Protein AF-U9UQT6-F1 (afdb_monomer_lite)

Secondary structure (DSSP, 8-state):
---PPPTHHHHS-GGG--HHHHHHHHHTSTT--S-HHHHHHHHHHHHHHHHHHS-HHHHHHHHHHHHHHHHHHHHHHHHHHTT--

pLDDT: mean 84.85, std 16.21, range [38.47, 96.94]

Radius of gyration: 13.82 Å; chains: 1; bounding box: 36×41×26 Å

Structure (mmCIF, N/CA/C/O backbone):
data_AF-U9UQT6-F1
#
_entry.id   AF-U9UQT6-F1
#
loop_
_atom_site.group_PDB
_atom_site.id
_atom_site.type_symbol
_atom_site.label_atom_id
_atom_site.label_alt_id
_atom_site.label_comp_id
_atom_site.label_asym_id
_atom_site.label_entity_id
_atom_site.label_seq_id
_atom_site.pdbx_PDB_ins_code
_atom_site.Cartn_x
_atom_site.Cartn_y
_atom_site.Cartn_z
_atom_site.occupancy
_atom_site.B_iso_or_equiv
_atom_site.auth_seq_id
_atom_site.auth_comp_id
_atom_site.auth_asym_id
_atom_site.auth_atom_id
_atom_site.pdbx_PDB_model_num
ATOM 1 N N . MET A 1 1 ? 4.105 20.681 1.978 1.00 39.19 1 MET A N 1
ATOM 2 C CA . MET A 1 1 ? 4.638 19.356 1.604 1.00 39.19 1 MET A CA 1
ATOM 3 C C . MET A 1 1 ? 3.434 18.484 1.341 1.00 39.19 1 MET A C 1
ATOM 5 O O . MET A 1 1 ? 2.699 18.232 2.286 1.00 39.19 1 MET A O 1
ATOM 9 N N . GLU A 1 2 ? 3.164 18.125 0.091 1.00 45.56 2 GLU A N 1
ATOM 10 C CA . GLU A 1 2 ? 2.036 17.242 -0.209 1.00 45.56 2 GLU A CA 1
ATOM 11 C C . GLU A 1 2 ? 2.313 15.868 0.390 1.00 45.56 2 GLU A C 1
ATOM 13 O O . GLU A 1 2 ? 3.198 15.127 -0.035 1.00 45.56 2 GLU A O 1
ATOM 18 N N . SER A 1 3 ? 1.579 15.567 1.455 1.00 57.00 3 SER A N 1
ATOM 19 C CA . SER A 1 3 ? 1.576 14.286 2.136 1.00 57.00 3 SER A CA 1
ATOM 20 C C . SER A 1 3 ? 0.758 13.281 1.329 1.00 57.00 3 SER A C 1
ATOM 22 O O . SER A 1 3 ? -0.177 12.687 1.863 1.00 57.00 3 SER A O 1
ATOM 24 N N . HIS A 1 4 ? 1.072 13.093 0.050 1.00 79.00 4 HIS A N 1
ATOM 25 C CA . HIS A 1 4 ? 0.357 12.126 -0.773 1.00 79.00 4 HIS A CA 1
ATOM 26 C C . HIS A 1 4 ? 0.965 10.732 -0.611 1.00 79.00 4 HIS A C 1
ATOM 28 O O . HIS A 1 4 ? 2.172 10.517 -0.748 1.00 79.00 4 HIS A O 1
ATOM 34 N N . TRP A 1 5 ? 0.120 9.773 -0.240 1.00 91.81 5 TRP A N 1
ATOM 35 C CA . TRP A 1 5 ? 0.380 8.356 -0.471 1.00 91.81 5 TRP A CA 1
ATOM 36 C C . TRP A 1 5 ? 0.040 8.004 -1.930 1.00 91.81 5 TRP A C 1
ATOM 38 O O . TRP A 1 5 ? -0.520 8.808 -2.666 1.00 91.81 5 TRP A O 1
ATOM 48 N N . ASN A 1 6 ? 0.418 6.805 -2.365 1.00 93.38 6 ASN A N 1
ATOM 49 C CA . ASN A 1 6 ? 0.189 6.303 -3.717 1.00 93.38 6 ASN A CA 1
ATOM 50 C C . ASN A 1 6 ? -1.309 6.137 -3.995 1.00 93.38 6 ASN A C 1
ATOM 52 O O . ASN A 1 6 ? -2.049 5.717 -3.103 1.00 93.38 6 ASN A O 1
ATOM 56 N N . ASN A 1 7 ? -1.704 6.340 -5.256 1.00 94.19 7 ASN A N 1
ATOM 57 C CA . ASN A 1 7 ? -3.095 6.239 -5.720 1.00 94.19 7 ASN A CA 1
ATOM 58 C C . ASN A 1 7 ? -3.734 4.879 -5.436 1.00 94.19 7 ASN A C 1
ATOM 60 O O . ASN A 1 7 ? -4.940 4.813 -5.249 1.00 94.19 7 ASN A O 1
ATOM 64 N N . TYR A 1 8 ? -2.937 3.815 -5.279 1.00 96.00 8 TYR A N 1
ATOM 65 C CA . TYR A 1 8 ? -3.419 2.534 -4.756 1.00 96.00 8 TYR A CA 1
ATOM 66 C C . TYR A 1 8 ? -4.341 2.692 -3.533 1.00 96.00 8 TYR A C 1
ATOM 68 O O . TYR A 1 8 ? -5.357 2.011 -3.447 1.00 96.00 8 TYR A O 1
ATOM 76 N N . PHE A 1 9 ? -4.007 3.586 -2.597 1.00 95.50 9 PHE A N 1
ATOM 77 C CA . PHE A 1 9 ? -4.779 3.807 -1.370 1.00 95.50 9 PHE A CA 1
ATOM 78 C C . PHE A 1 9 ? -5.967 4.767 -1.543 1.00 95.50 9 PHE A C 1
ATOM 80 O O . PHE A 1 9 ? -6.767 4.895 -0.626 1.00 95.50 9 PHE A O 1
ATOM 87 N N . GLU A 1 10 ? -6.080 5.431 -2.691 1.00 93.50 10 GLU A N 1
ATOM 88 C CA . GLU A 1 10 ? -7.266 6.209 -3.079 1.00 93.50 10 GLU A CA 1
ATOM 89 C C . GLU A 1 10 ? -8.266 5.327 -3.840 1.00 93.50 10 GLU A C 1
ATOM 91 O O . GLU A 1 10 ? -9.477 5.432 -3.669 1.00 93.50 10 GLU A O 1
ATOM 96 N N . GLU A 1 11 ? -7.752 4.420 -4.672 1.00 94.19 11 GLU A N 1
ATOM 97 C CA . GLU A 1 11 ? -8.541 3.555 -5.554 1.00 94.19 11 GLU A CA 1
ATOM 98 C C . GLU A 1 11 ? -8.976 2.246 -4.876 1.00 94.19 11 GLU A C 1
ATOM 100 O O . GLU A 1 11 ? -9.920 1.589 -5.318 1.00 94.19 11 GLU A O 1
ATOM 105 N N . THR A 1 12 ? -8.306 1.856 -3.789 1.00 95.81 12 THR A N 1
ATOM 106 C CA . THR A 1 12 ? -8.629 0.652 -3.014 1.00 95.81 12 THR A CA 1
ATOM 107 C C . THR A 1 12 ? -9.384 1.035 -1.749 1.00 95.81 12 THR A C 1
ATOM 109 O O . THR A 1 12 ? -8.999 1.959 -1.038 1.00 95.81 12 THR A O 1
ATOM 112 N N . ARG A 1 13 ? -10.437 0.290 -1.404 1.00 96.19 13 ARG A N 1
ATOM 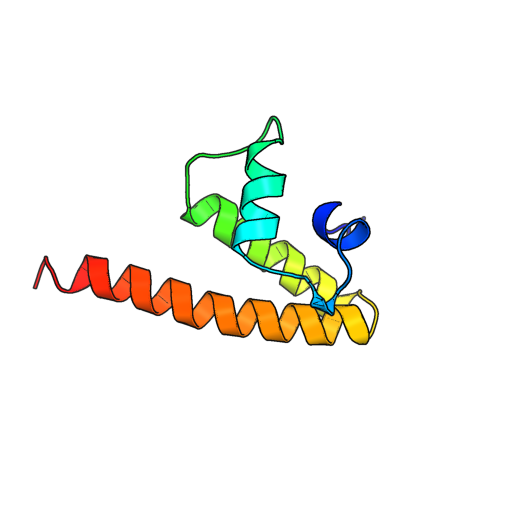113 C CA . ARG A 1 13 ? -11.124 0.487 -0.121 1.00 96.19 13 ARG A CA 1
ATOM 114 C C . ARG A 1 13 ? -10.192 0.114 1.040 1.00 96.19 13 ARG A C 1
ATOM 116 O O . ARG A 1 13 ? -9.496 -0.896 0.930 1.00 96.19 13 ARG A O 1
ATOM 123 N N . PRO A 1 14 ? -10.208 0.835 2.176 1.00 95.75 14 PRO A N 1
ATOM 124 C CA . PRO A 1 14 ? -9.310 0.561 3.299 1.00 95.75 14 PRO A CA 1
ATOM 125 C C . PRO A 1 14 ? -9.253 -0.908 3.743 1.00 95.75 14 PRO A C 1
ATOM 127 O O . PRO A 1 14 ? -8.165 -1.469 3.865 1.00 95.75 14 PRO A O 1
ATOM 130 N N . GLY A 1 15 ? -10.403 -1.573 3.894 1.00 94.69 15 GLY A N 1
ATOM 131 C CA . GLY A 1 15 ? -10.464 -2.992 4.280 1.00 94.69 15 GLY A CA 1
ATOM 132 C C . GLY A 1 15 ? -9.786 -3.967 3.298 1.00 94.69 15 GLY A C 1
ATOM 133 O O . GLY A 1 15 ? -9.389 -5.075 3.685 1.00 94.69 15 GLY A O 1
ATOM 134 N N . ASP A 1 16 ? -9.580 -3.536 2.054 1.00 96.00 16 ASP A N 1
ATOM 135 C CA . ASP A 1 16 ? -8.996 -4.317 0.962 1.00 96.00 16 ASP A CA 1
ATOM 136 C C . ASP A 1 16 ? -7.502 -4.031 0.754 1.00 96.00 16 ASP A C 1
ATOM 138 O O . ASP A 1 16 ? -6.874 -4.584 -0.153 1.00 96.00 16 ASP A O 1
ATOM 142 N N . TYR A 1 17 ? -6.881 -3.221 1.618 1.00 96.00 17 TYR A N 1
ATOM 143 C CA . TYR A 1 17 ? -5.436 -3.015 1.589 1.00 96.00 17 TYR A CA 1
ATOM 144 C C . TYR A 1 17 ? -4.700 -4.341 1.792 1.00 96.00 17 TYR A C 1
ATOM 146 O O . TYR A 1 17 ? -4.878 -5.049 2.792 1.00 96.00 17 TYR A O 1
ATOM 154 N N . ARG A 1 18 ? -3.841 -4.690 0.831 1.00 92.94 18 ARG A N 1
ATOM 155 C CA . ARG A 1 18 ? -3.046 -5.922 0.834 1.00 92.94 18 ARG A CA 1
ATOM 156 C C . ARG A 1 18 ? -1.667 -5.653 0.248 1.00 92.94 18 ARG A C 1
ATOM 158 O O . ARG A 1 18 ? -1.533 -4.932 -0.735 1.00 92.94 18 ARG A O 1
ATOM 165 N N . PHE A 1 19 ? -0.649 -6.314 0.802 1.00 90.75 19 PHE A N 1
ATOM 166 C CA . PHE A 1 19 ? 0.724 -6.222 0.296 1.00 90.75 19 PHE A CA 1
ATOM 167 C C . PHE A 1 19 ? 0.802 -6.582 -1.193 1.00 90.75 19 PHE A C 1
ATOM 169 O O . PHE A 1 19 ? 1.362 -5.828 -1.982 1.00 90.75 19 PHE A O 1
ATOM 176 N N . ILE A 1 20 ? 0.188 -7.706 -1.579 1.00 90.62 20 ILE A N 1
ATOM 177 C CA . ILE A 1 20 ? 0.192 -8.168 -2.971 1.00 90.62 20 ILE A CA 1
ATOM 178 C C . ILE A 1 20 ? -0.562 -7.209 -3.900 1.00 90.62 20 ILE A C 1
ATOM 180 O O . ILE A 1 20 ? -0.117 -6.979 -5.016 1.00 90.62 20 ILE A O 1
ATOM 184 N N . GLY A 1 21 ? -1.646 -6.587 -3.419 1.00 93.81 21 GLY A N 1
ATOM 185 C CA . GLY A 1 21 ? -2.393 -5.580 -4.175 1.00 93.81 21 GLY A CA 1
ATOM 186 C C . GLY A 1 21 ? -1.545 -4.342 -4.452 1.00 93.81 21 GLY A C 1
ATOM 187 O O . GLY A 1 21 ? -1.424 -3.925 -5.600 1.00 93.81 21 GLY A O 1
ATOM 188 N N . PHE A 1 22 ? -0.869 -3.823 -3.423 1.00 94.50 22 PHE A N 1
ATOM 189 C CA . PHE A 1 22 ? 0.075 -2.718 -3.586 1.00 94.50 22 PHE A CA 1
ATOM 190 C C . PHE A 1 22 ? 1.220 -3.081 -4.542 1.00 94.50 22 PHE A C 1
ATOM 192 O O . PHE A 1 22 ? 1.596 -2.275 -5.387 1.00 94.50 22 PHE A O 1
ATOM 199 N N . TYR A 1 23 ? 1.770 -4.294 -4.440 1.00 92.25 23 TYR A N 1
ATOM 200 C CA . TYR A 1 23 ? 2.858 -4.732 -5.314 1.00 92.25 23 TYR A CA 1
ATOM 201 C C . TYR A 1 23 ? 2.412 -4.867 -6.777 1.00 92.25 23 TYR A C 1
ATOM 203 O O . TYR A 1 23 ? 3.121 -4.412 -7.669 1.00 92.25 23 TYR A O 1
ATOM 211 N N . HIS A 1 24 ? 1.221 -5.415 -7.034 1.00 94.19 24 HIS A N 1
ATOM 212 C CA . HIS A 1 24 ? 0.633 -5.463 -8.376 1.00 94.19 24 HIS A CA 1
ATOM 213 C C . HIS A 1 24 ? 0.387 -4.068 -8.955 1.00 94.19 24 HIS A C 1
ATOM 215 O O . HIS A 1 24 ? 0.726 -3.832 -10.109 1.00 94.19 24 HIS A O 1
ATOM 221 N N . TYR A 1 25 ? -0.126 -3.131 -8.153 1.00 95.69 25 TYR A N 1
ATOM 222 C CA . TYR A 1 25 ? -0.235 -1.729 -8.562 1.00 95.69 25 TYR A CA 1
ATOM 223 C C . TYR A 1 25 ? 1.137 -1.150 -8.935 1.00 95.69 25 TYR A C 1
ATOM 225 O O . TYR A 1 25 ? 1.288 -0.503 -9.969 1.00 95.69 25 TYR A O 1
ATOM 233 N N . ARG A 1 26 ? 2.160 -1.410 -8.111 1.00 94.88 26 ARG A N 1
ATOM 234 C CA . ARG A 1 26 ? 3.526 -0.928 -8.336 1.00 94.88 26 ARG A CA 1
ATOM 235 C C . ARG A 1 26 ? 4.154 -1.507 -9.601 1.00 94.88 26 ARG A C 1
ATOM 237 O O . ARG A 1 26 ? 4.832 -0.752 -10.284 1.00 94.88 26 ARG A O 1
ATOM 244 N N . LEU A 1 27 ? 3.897 -2.773 -9.940 1.00 94.75 27 LEU A N 1
ATOM 245 C CA . LEU A 1 27 ? 4.387 -3.412 -11.174 1.00 94.75 27 LEU A CA 1
ATOM 246 C C . LEU A 1 27 ? 3.953 -2.683 -12.454 1.00 94.75 27 LEU A C 1
ATOM 248 O O . LEU A 1 27 ? 4.599 -2.840 -13.484 1.00 94.75 27 LEU A O 1
ATOM 252 N N . GLN A 1 28 ? 2.868 -1.910 -12.396 1.00 94.75 28 GLN A N 1
ATOM 253 C CA . GLN A 1 28 ? 2.326 -1.164 -13.532 1.00 94.75 28 GLN A CA 1
ATOM 254 C C . GLN A 1 28 ? 2.907 0.254 -13.662 1.00 94.75 28 GLN A C 1
ATOM 256 O O . GLN A 1 28 ? 2.559 0.959 -14.601 1.00 94.75 28 GLN A O 1
ATOM 261 N N . GLN A 1 29 ? 3.745 0.696 -12.719 1.00 94.19 29 GLN A N 1
ATOM 262 C CA . GLN A 1 29 ? 4.291 2.055 -12.694 1.00 94.19 29 GLN A CA 1
ATOM 263 C C . GLN A 1 29 ? 5.677 2.102 -13.346 1.00 94.19 29 GLN A C 1
ATOM 265 O O . GLN A 1 29 ? 6.506 1.225 -13.108 1.00 94.19 29 GLN A O 1
ATOM 270 N N . ASP A 1 30 ? 5.972 3.175 -14.080 1.00 93.25 30 ASP A N 1
ATOM 271 C CA . ASP A 1 30 ? 7.234 3.314 -14.828 1.00 93.25 30 ASP A CA 1
ATOM 272 C C . ASP A 1 30 ? 8.486 3.352 -13.933 1.00 93.25 30 ASP A C 1
ATOM 274 O O . ASP A 1 30 ? 9.574 2.957 -14.346 1.00 93.25 30 ASP A O 1
ATOM 278 N N . ASP A 1 31 ? 8.350 3.806 -12.682 1.00 93.00 31 ASP A N 1
ATOM 279 C CA . ASP A 1 31 ? 9.445 3.886 -11.707 1.00 93.00 31 ASP A CA 1
ATOM 280 C C . ASP A 1 31 ? 9.566 2.630 -10.821 1.00 93.00 31 ASP A C 1
ATOM 282 O O . ASP A 1 31 ? 10.182 2.663 -9.741 1.00 93.00 31 ASP A O 1
ATOM 286 N N . PHE A 1 32 ? 8.927 1.531 -11.231 1.00 92.62 32 PHE A N 1
ATOM 287 C CA . PHE A 1 32 ? 8.982 0.264 -10.522 1.00 92.62 32 PHE A CA 1
ATOM 288 C C . PHE A 1 32 ? 10.410 -0.263 -10.410 1.00 92.62 32 PHE A C 1
ATOM 290 O O . PHE A 1 32 ? 11.193 -0.244 -11.359 1.00 92.62 32 PHE A O 1
ATOM 297 N N . THR A 1 33 ? 10.749 -0.795 -9.235 1.00 89.94 33 THR A N 1
ATOM 298 C CA . THR A 1 33 ? 12.014 -1.494 -9.035 1.00 89.94 33 THR A CA 1
ATOM 299 C C . THR A 1 33 ? 11.767 -2.963 -8.716 1.00 89.94 33 THR A C 1
ATOM 301 O O . THR A 1 33 ? 11.024 -3.294 -7.797 1.00 89.94 33 THR A O 1
ATOM 304 N N . PHE A 1 34 ? 12.496 -3.866 -9.376 1.00 87.50 34 PHE A N 1
ATOM 305 C CA . PHE A 1 34 ? 12.501 -5.302 -9.046 1.00 87.50 34 PHE A CA 1
ATOM 306 C C . PHE A 1 34 ? 13.156 -5.618 -7.682 1.00 87.50 34 PHE A C 1
ATOM 308 O O . PHE A 1 34 ? 13.432 -6.769 -7.357 1.00 87.50 34 PHE A O 1
ATOM 315 N N . SER A 1 35 ? 13.412 -4.603 -6.852 1.00 88.12 35 SER A N 1
ATOM 316 C CA . SER A 1 35 ? 13.957 -4.760 -5.510 1.00 88.12 35 SER A CA 1
ATOM 317 C C . SER A 1 35 ? 12.828 -4.815 -4.491 1.00 88.12 35 SER A C 1
ATOM 319 O O . SER A 1 35 ? 12.229 -3.795 -4.141 1.00 88.12 35 SER A O 1
ATOM 321 N N . PHE A 1 36 ? 12.603 -6.007 -3.937 1.00 84.06 36 PHE A N 1
ATOM 322 C CA . PHE A 1 36 ? 11.634 -6.216 -2.861 1.00 84.06 36 PHE A CA 1
ATOM 323 C C . PHE A 1 36 ? 11.842 -5.240 -1.695 1.00 84.06 36 PHE A C 1
ATOM 325 O O . PHE A 1 36 ? 10.879 -4.672 -1.184 1.00 84.06 36 PHE A O 1
ATOM 332 N N . MET A 1 37 ? 13.096 -4.992 -1.304 1.00 86.06 37 MET A N 1
ATOM 333 C CA . MET A 1 37 ? 13.426 -4.069 -0.218 1.00 86.06 37 MET A CA 1
ATOM 334 C C . MET A 1 37 ? 13.025 -2.622 -0.540 1.00 86.06 37 MET A C 1
ATOM 336 O O . MET A 1 37 ? 12.471 -1.935 0.320 1.00 86.06 37 MET A O 1
ATOM 340 N N . LYS A 1 38 ? 13.264 -2.146 -1.771 1.00 90.50 38 LYS A N 1
ATOM 341 C CA . LYS A 1 38 ? 12.879 -0.786 -2.183 1.00 90.50 38 LYS A CA 1
ATOM 342 C C . LYS A 1 38 ? 11.361 -0.619 -2.211 1.00 90.50 38 LYS A C 1
ATOM 344 O O . LYS A 1 38 ? 10.858 0.337 -1.622 1.00 90.50 38 LYS A O 1
ATOM 349 N N . GLU A 1 39 ? 10.635 -1.554 -2.819 1.00 92.75 39 GLU A N 1
ATOM 350 C CA . GLU A 1 39 ? 9.167 -1.494 -2.891 1.00 92.75 39 GLU A CA 1
ATOM 351 C C . GLU A 1 39 ? 8.515 -1.656 -1.509 1.00 92.75 39 GLU A C 1
ATOM 353 O O . GLU A 1 39 ? 7.568 -0.945 -1.171 1.00 92.75 39 GLU A O 1
ATOM 358 N N . SER A 1 40 ? 9.093 -2.489 -0.642 1.00 89.94 40 SER A N 1
ATOM 359 C CA . SER A 1 40 ? 8.695 -2.610 0.766 1.00 89.94 40 SER A CA 1
ATOM 360 C C . SER A 1 40 ? 8.886 -1.311 1.550 1.00 89.94 40 SER A C 1
ATOM 362 O O . SER A 1 40 ? 8.014 -0.895 2.315 1.00 89.94 40 SER A O 1
ATOM 364 N N . ASN A 1 41 ? 10.014 -0.626 1.346 1.00 90.25 41 ASN A N 1
ATOM 365 C CA . ASN A 1 41 ? 10.272 0.668 1.972 1.00 90.25 41 ASN A CA 1
ATOM 366 C C . ASN A 1 41 ? 9.314 1.751 1.462 1.00 90.25 41 ASN A C 1
ATOM 368 O O . ASN A 1 41 ? 8.882 2.598 2.248 1.00 90.25 41 ASN A O 1
ATOM 372 N N . ARG A 1 42 ? 8.948 1.720 0.173 1.00 93.06 42 ARG A N 1
ATOM 373 C CA . ARG A 1 42 ? 7.894 2.587 -0.373 1.00 93.06 42 ARG A CA 1
ATOM 374 C C . ARG A 1 42 ? 6.569 2.309 0.325 1.00 93.06 42 ARG A C 1
ATOM 376 O O . ARG A 1 42 ? 5.979 3.250 0.850 1.00 93.06 42 ARG A O 1
ATOM 383 N N . LEU A 1 43 ? 6.139 1.048 0.410 1.00 93.81 43 LEU A N 1
ATOM 384 C CA . LEU A 1 43 ? 4.916 0.677 1.123 1.00 93.81 43 LEU A CA 1
ATOM 385 C C . LEU A 1 43 ? 4.924 1.212 2.560 1.00 93.81 43 LEU A C 1
ATOM 387 O O . LEU A 1 43 ? 3.992 1.905 2.958 1.00 93.81 43 LEU A O 1
ATOM 391 N N . LYS A 1 44 ? 6.003 0.973 3.313 1.00 93.06 44 LYS A N 1
ATOM 392 C CA . LYS A 1 44 ? 6.141 1.458 4.693 1.00 93.06 44 LYS A CA 1
ATOM 393 C C . LYS A 1 44 ? 5.940 2.974 4.796 1.00 93.06 44 LYS A C 1
ATOM 395 O O . LYS A 1 44 ? 5.144 3.415 5.616 1.00 93.06 44 LYS A O 1
ATOM 400 N N . LYS A 1 45 ? 6.595 3.764 3.937 1.00 93.62 45 LYS A N 1
ATOM 401 C CA . LYS A 1 45 ? 6.440 5.232 3.921 1.00 93.62 45 LYS A CA 1
ATOM 402 C C . LYS A 1 45 ? 4.996 5.666 3.660 1.00 93.62 45 LYS A C 1
ATOM 404 O O . LYS A 1 45 ? 4.525 6.609 4.288 1.00 93.62 45 LYS A O 1
ATOM 409 N N . ASN A 1 46 ? 4.297 4.980 2.756 1.00 95.06 46 ASN A N 1
ATOM 410 C CA . ASN A 1 46 ? 2.892 5.266 2.467 1.00 95.06 46 ASN A CA 1
ATOM 411 C C . ASN A 1 46 ? 2.003 4.968 3.674 1.00 95.06 46 ASN A C 1
ATOM 413 O O . ASN A 1 46 ? 1.206 5.815 4.063 1.00 95.06 46 ASN A O 1
ATOM 417 N N . LEU A 1 47 ? 2.185 3.808 4.308 1.00 95.06 47 LEU A N 1
ATOM 418 C CA . LEU A 1 47 ? 1.432 3.438 5.507 1.00 95.06 47 LEU A CA 1
ATOM 419 C C . LEU A 1 47 ? 1.709 4.403 6.664 1.00 95.06 47 LEU A C 1
ATOM 421 O O . LEU A 1 47 ? 0.767 4.840 7.315 1.00 95.06 47 LEU A O 1
ATOM 425 N N . ASP A 1 48 ? 2.966 4.792 6.886 1.00 94.00 48 ASP A N 1
ATOM 426 C CA . ASP A 1 48 ? 3.331 5.770 7.918 1.00 94.00 48 ASP A CA 1
ATOM 427 C C . ASP A 1 48 ? 2.660 7.131 7.667 1.00 94.00 48 ASP A C 1
ATOM 429 O O . ASP A 1 48 ? 2.234 7.802 8.610 1.00 94.00 48 ASP A O 1
ATOM 433 N N . ASN A 1 49 ? 2.531 7.534 6.401 1.00 94.19 49 ASN A N 1
ATOM 434 C CA . ASN A 1 49 ? 1.838 8.759 6.020 1.00 94.19 49 ASN A CA 1
ATOM 435 C C . ASN A 1 49 ? 0.314 8.651 6.230 1.00 94.19 49 ASN A C 1
ATOM 437 O O . ASN A 1 49 ? -0.283 9.541 6.834 1.00 94.19 49 ASN A O 1
ATOM 441 N N . ILE A 1 50 ? -0.305 7.534 5.831 1.00 95.12 50 ILE A N 1
ATOM 442 C CA . ILE A 1 50 ? -1.734 7.256 6.064 1.00 95.12 50 ILE A CA 1
ATOM 443 C C . ILE A 1 50 ? -2.049 7.228 7.560 1.00 95.12 50 ILE A C 1
ATOM 445 O O . ILE A 1 50 ? -3.034 7.809 8.003 1.00 95.12 50 ILE A O 1
ATOM 449 N N . VAL A 1 51 ? -1.194 6.604 8.372 1.00 94.25 51 VAL A N 1
ATOM 450 C CA . VAL A 1 51 ? -1.381 6.556 9.827 1.00 94.25 51 VAL A CA 1
ATOM 451 C C . VAL A 1 51 ? -1.387 7.960 10.440 1.00 94.25 51 VAL A C 1
ATOM 453 O O . VAL A 1 51 ? -2.136 8.207 11.385 1.00 94.25 51 VAL A O 1
ATOM 456 N N . LYS A 1 52 ? -0.595 8.890 9.898 1.00 93.38 52 LYS A N 1
ATOM 457 C CA . LYS A 1 52 ? -0.544 10.280 10.369 1.00 93.38 52 LYS A CA 1
ATOM 458 C C . LYS A 1 52 ? -1.719 11.112 9.862 1.00 93.38 52 LYS A C 1
ATOM 460 O O . LYS A 1 52 ? -2.337 11.810 10.659 1.00 93.38 52 LYS A O 1
ATOM 465 N N . ASN A 1 53 ? -2.057 11.008 8.580 1.00 93.88 53 ASN A N 1
ATOM 466 C CA . ASN A 1 53 ? -2.891 12.004 7.896 1.00 93.88 53 ASN A CA 1
ATOM 467 C C . ASN A 1 53 ? -4.201 11.452 7.301 1.00 93.88 53 ASN A C 1
ATOM 469 O O . ASN A 1 53 ? -5.042 12.236 6.879 1.00 93.88 53 ASN A O 1
ATOM 473 N N . GLY A 1 54 ? -4.390 10.131 7.258 1.00 91.81 54 GLY A N 1
ATOM 474 C CA . GLY A 1 54 ? -5.586 9.490 6.702 1.00 91.81 54 GLY A CA 1
ATOM 475 C C . GLY A 1 54 ? -6.808 9.535 7.619 1.00 91.81 54 GLY A C 1
ATOM 476 O O . GLY A 1 54 ? -6.711 9.889 8.796 1.00 91.81 54 GLY A O 1
ATOM 477 N N . SER A 1 55 ? -7.958 9.123 7.079 1.00 94.31 55 SER A N 1
ATOM 478 C CA . SER A 1 55 ? -9.183 8.917 7.862 1.00 94.31 55 SER A CA 1
ATOM 479 C C . SER A 1 55 ? -9.012 7.787 8.884 1.00 94.31 55 SER A C 1
ATOM 481 O O . SER A 1 55 ? -8.095 6.969 8.776 1.00 94.31 55 SER A O 1
ATOM 483 N N . ASP A 1 56 ? -9.903 7.692 9.870 1.00 95.94 56 ASP A N 1
ATOM 484 C CA . ASP A 1 56 ? -9.812 6.646 10.897 1.00 95.94 56 ASP A CA 1
ATOM 485 C C . ASP A 1 56 ? -9.868 5.229 10.306 1.00 95.94 56 ASP A C 1
ATOM 487 O O . ASP A 1 56 ? -9.119 4.344 10.728 1.00 95.94 56 ASP A O 1
ATOM 491 N N . GLU A 1 57 ? -10.679 5.022 9.267 1.00 95.81 57 GLU A N 1
ATOM 492 C CA . GLU A 1 57 ? -10.769 3.742 8.561 1.00 95.81 57 GLU A CA 1
ATOM 493 C C . GLU A 1 57 ? -9.463 3.399 7.827 1.00 95.81 57 GLU A C 1
ATOM 495 O O . GLU A 1 57 ? -8.936 2.284 7.951 1.00 95.81 57 GLU A O 1
ATOM 500 N N . MET A 1 58 ? -8.885 4.377 7.122 1.00 96.06 58 MET A N 1
ATOM 501 C CA . MET A 1 58 ? -7.598 4.219 6.444 1.00 96.06 58 MET A CA 1
ATOM 502 C C . MET A 1 58 ? -6.476 3.950 7.443 1.00 96.06 58 MET A C 1
ATOM 504 O O . MET A 1 58 ? -5.659 3.058 7.227 1.00 96.06 58 MET A O 1
ATOM 508 N N . ARG A 1 59 ? -6.445 4.683 8.561 1.00 96.44 59 ARG A N 1
ATOM 509 C CA . ARG A 1 59 ? -5.458 4.515 9.635 1.00 96.44 59 ARG A CA 1
ATOM 510 C C . ARG A 1 59 ? -5.522 3.118 10.239 1.00 96.44 59 ARG A C 1
ATOM 512 O O . ARG A 1 59 ? -4.480 2.485 10.413 1.00 96.44 59 ARG A O 1
ATOM 519 N N . ASN A 1 60 ? -6.721 2.631 10.552 1.00 96.94 60 ASN A N 1
ATOM 520 C CA . ASN A 1 60 ? -6.913 1.298 11.121 1.00 96.94 60 ASN A CA 1
ATOM 521 C C . ASN A 1 60 ? -6.442 0.212 10.153 1.00 96.94 60 ASN A C 1
ATOM 523 O O . ASN A 1 60 ? -5.653 -0.657 10.532 1.00 96.94 60 ASN A O 1
ATOM 527 N N . SER A 1 61 ? -6.832 0.321 8.887 1.00 96.69 61 SER A N 1
ATOM 528 C CA . SER A 1 61 ? -6.439 -0.635 7.852 1.00 96.69 61 SER A CA 1
ATOM 529 C C . SER A 1 61 ? -4.935 -0.586 7.555 1.00 96.69 61 SER A C 1
ATOM 531 O O . SER A 1 61 ? -4.279 -1.622 7.439 1.00 96.69 61 SER A O 1
ATOM 533 N N . ALA A 1 62 ? -4.332 0.606 7.533 1.00 95.56 62 ALA A N 1
ATOM 534 C CA . ALA A 1 62 ? -2.892 0.777 7.352 1.00 95.56 62 ALA A CA 1
ATOM 535 C C . ALA A 1 62 ? -2.081 0.176 8.511 1.00 95.56 62 ALA A C 1
ATOM 537 O O . ALA A 1 62 ? -1.054 -0.468 8.276 1.00 95.56 62 ALA A O 1
ATOM 538 N N . LYS A 1 63 ? -2.549 0.317 9.761 1.00 95.19 63 LYS A N 1
ATOM 539 C CA . LYS A 1 63 ? -1.944 -0.349 10.929 1.00 95.19 63 LYS A CA 1
ATOM 540 C 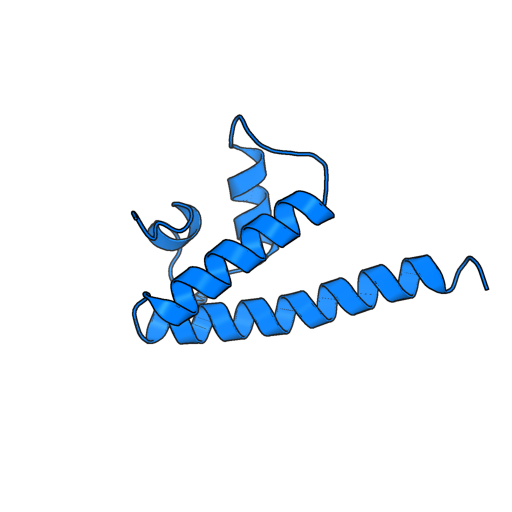C . LYS A 1 63 ? -2.015 -1.873 10.803 1.00 95.19 63 LYS A C 1
ATOM 542 O O . LYS A 1 63 ? -1.013 -2.545 11.046 1.00 95.19 63 LYS A O 1
ATOM 547 N N . GLN A 1 64 ? -3.161 -2.417 10.387 1.00 94.31 64 GLN A N 1
ATOM 548 C CA . GLN A 1 64 ? -3.332 -3.860 10.169 1.00 94.31 64 GLN A CA 1
ATOM 549 C C . GLN A 1 64 ? -2.390 -4.390 9.080 1.00 94.31 64 GLN A C 1
ATOM 551 O O . GLN A 1 64 ? -1.696 -5.392 9.290 1.00 94.31 64 GLN A O 1
ATOM 556 N N . LEU A 1 65 ? -2.303 -3.691 7.944 1.00 94.44 65 LEU A N 1
ATOM 557 C CA . LEU A 1 65 ? -1.390 -4.058 6.865 1.00 94.44 65 LEU A CA 1
ATOM 558 C C . LEU A 1 65 ? 0.079 -3.954 7.306 1.00 94.44 65 LEU A C 1
ATOM 560 O O . LEU A 1 65 ? 0.858 -4.863 7.032 1.00 94.44 65 LEU A O 1
ATOM 564 N N . SER A 1 66 ? 0.458 -2.905 8.042 1.00 92.19 66 SER A N 1
ATOM 565 C CA . SER A 1 66 ? 1.824 -2.725 8.562 1.00 92.19 66 SER A CA 1
ATOM 566 C C . SER A 1 66 ? 2.237 -3.857 9.510 1.00 92.19 66 SER A C 1
ATOM 568 O O . SER A 1 66 ? 3.339 -4.400 9.398 1.00 92.19 66 SER A O 1
ATOM 570 N N . ASN A 1 67 ? 1.336 -4.284 10.400 1.00 88.19 67 ASN A N 1
ATOM 571 C CA . ASN A 1 67 ? 1.578 -5.420 11.290 1.00 88.19 67 ASN A CA 1
ATOM 572 C C . ASN A 1 67 ? 1.733 -6.731 10.509 1.00 88.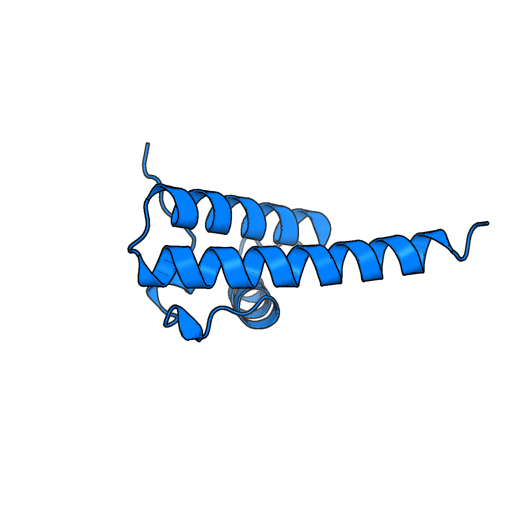19 67 ASN A C 1
ATOM 574 O O . ASN A 1 67 ? 2.678 -7.481 10.750 1.00 88.19 67 ASN A O 1
ATOM 578 N N . SER A 1 68 ? 0.862 -6.969 9.526 1.00 84.12 68 SER A N 1
ATOM 579 C CA . SER A 1 68 ? 0.941 -8.145 8.647 1.00 84.12 68 SER A CA 1
ATOM 580 C C . SER A 1 68 ? 2.250 -8.166 7.850 1.00 84.12 68 SER A C 1
ATOM 582 O O . SER A 1 68 ? 2.898 -9.203 7.719 1.00 84.12 68 SER A O 1
ATOM 584 N N . PHE A 1 69 ? 2.688 -7.000 7.373 1.00 79.81 69 PHE A N 1
ATOM 585 C CA . PHE A 1 69 ? 3.922 -6.848 6.615 1.00 79.81 69 PHE A CA 1
ATOM 586 C C . PHE A 1 69 ? 5.173 -7.135 7.458 1.00 79.81 69 PHE A C 1
ATOM 588 O O . PHE A 1 69 ? 6.068 -7.834 6.990 1.00 79.81 69 PHE A O 1
ATOM 595 N N . LYS A 1 70 ? 5.230 -6.678 8.718 1.00 76.00 70 LYS A N 1
ATOM 596 C CA . LYS A 1 70 ? 6.342 -7.010 9.633 1.00 76.00 70 LYS A CA 1
ATOM 597 C C . LYS A 1 70 ? 6.494 -8.517 9.827 1.00 76.00 70 LYS A C 1
ATOM 599 O O . LYS A 1 70 ? 7.616 -9.015 9.816 1.00 76.00 70 LYS A O 1
ATOM 604 N N . VAL A 1 71 ? 5.382 -9.242 9.961 1.00 72.25 71 VAL A N 1
ATOM 605 C CA . VAL A 1 71 ? 5.394 -10.708 10.100 1.00 72.25 71 VAL A CA 1
ATOM 606 C C . VAL A 1 71 ? 5.977 -11.374 8.852 1.00 72.25 71 VAL A C 1
ATOM 608 O O . VAL A 1 71 ? 6.815 -12.266 8.973 1.00 72.25 71 VAL A O 1
ATOM 611 N N . VAL A 1 72 ? 5.583 -10.925 7.655 1.00 70.50 72 VAL A N 1
ATOM 612 C CA . VAL A 1 72 ? 6.125 -11.442 6.386 1.00 70.50 72 VAL A CA 1
ATOM 613 C C . VAL A 1 72 ? 7.607 -11.107 6.243 1.00 70.50 72 VAL A C 1
ATOM 615 O O . VAL A 1 72 ? 8.399 -11.993 5.939 1.00 70.50 72 VAL A O 1
ATOM 618 N N . PHE A 1 73 ? 7.999 -9.860 6.510 1.00 68.50 73 PHE A N 1
ATOM 619 C CA . PHE A 1 73 ? 9.386 -9.415 6.392 1.00 68.50 73 PHE A CA 1
ATOM 620 C C . PHE A 1 73 ? 10.315 -10.204 7.319 1.00 68.50 73 PHE A C 1
ATOM 622 O O . PHE A 1 73 ? 11.334 -10.707 6.862 1.00 68.50 73 PHE A O 1
ATOM 629 N N . ILE A 1 74 ? 9.936 -10.386 8.590 1.00 66.00 74 ILE A N 1
ATOM 630 C CA . ILE A 1 74 ? 10.707 -11.189 9.550 1.00 66.00 74 ILE A CA 1
ATOM 631 C C . ILE A 1 74 ? 10.8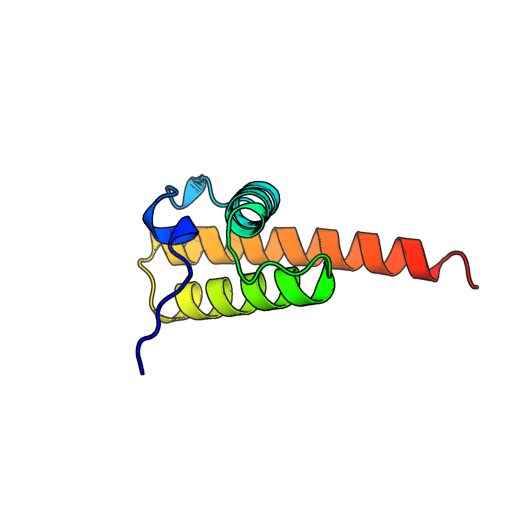06 -12.647 9.088 1.00 66.00 74 ILE A C 1
ATOM 633 O O . ILE A 1 74 ? 11.885 -13.224 9.141 1.00 66.00 74 ILE A O 1
ATOM 637 N N . ARG A 1 75 ? 9.712 -13.250 8.599 1.00 63.31 75 ARG A N 1
ATOM 638 C CA . ARG A 1 75 ? 9.734 -14.638 8.102 1.00 63.31 75 ARG A CA 1
ATOM 639 C C . ARG A 1 75 ? 10.647 -14.817 6.895 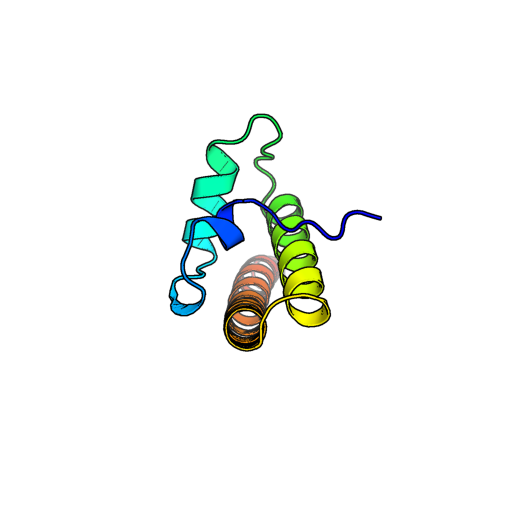1.00 63.31 75 ARG A C 1
ATOM 641 O O . ARG A 1 75 ? 11.419 -15.766 6.865 1.00 63.31 75 ARG A O 1
ATOM 648 N N . VAL A 1 76 ? 10.562 -13.916 5.919 1.00 66.06 76 VAL A N 1
ATOM 649 C CA . VAL A 1 76 ? 11.418 -13.947 4.728 1.00 66.06 76 VAL A CA 1
ATOM 650 C C . VAL A 1 76 ? 12.875 -13.751 5.143 1.00 66.06 76 VAL A C 1
ATOM 652 O O . VAL A 1 76 ? 13.714 -14.574 4.802 1.00 66.06 76 VAL A O 1
ATOM 655 N N . PHE A 1 77 ? 13.168 -12.729 5.948 1.00 62.53 77 PHE A N 1
ATOM 656 C CA . PHE A 1 77 ? 14.528 -12.428 6.394 1.00 62.53 77 PHE A CA 1
ATOM 657 C C . PHE A 1 77 ? 15.146 -13.575 7.212 1.00 62.53 77 PHE A C 1
ATOM 659 O O . PHE A 1 77 ? 16.275 -13.974 6.947 1.00 62.53 77 PHE A O 1
ATOM 666 N N . ASN A 1 78 ? 14.389 -14.176 8.136 1.00 60.38 78 ASN A N 1
ATOM 667 C CA . ASN A 1 78 ? 14.861 -15.313 8.931 1.00 60.38 78 ASN A CA 1
ATOM 668 C C . ASN A 1 78 ? 15.068 -16.580 8.085 1.00 60.38 78 ASN A C 1
ATOM 670 O O . ASN A 1 78 ? 16.017 -17.317 8.332 1.00 60.38 78 ASN A O 1
ATOM 674 N N . ASN A 1 79 ? 14.234 -16.828 7.068 1.00 59.00 79 ASN A N 1
ATOM 675 C CA . ASN A 1 79 ? 14.422 -17.972 6.169 1.00 59.00 79 ASN A CA 1
ATOM 676 C C . ASN A 1 79 ? 15.653 -17.833 5.264 1.00 59.00 79 ASN A C 1
ATOM 678 O O . ASN A 1 79 ? 16.237 -18.848 4.905 1.00 59.00 79 ASN A O 1
ATOM 682 N N . TYR A 1 80 ? 16.069 -16.613 4.912 1.00 52.81 80 TYR A N 1
ATOM 683 C CA . TYR A 1 80 ? 17.320 -16.398 4.176 1.00 52.81 80 TYR A CA 1
ATOM 684 C C . TYR A 1 80 ? 18.567 -16.474 5.073 1.00 52.81 80 TYR A C 1
ATOM 686 O O . TYR A 1 80 ? 19.641 -16.776 4.571 1.00 52.81 80 TYR A O 1
ATOM 694 N N . PHE A 1 81 ? 18.442 -16.242 6.385 1.00 47.75 81 PHE A N 1
ATOM 695 C CA . PHE A 1 81 ? 19.582 -16.222 7.313 1.00 47.75 81 PHE A CA 1
ATOM 696 C C . PHE A 1 81 ? 19.897 -17.591 7.949 1.00 47.75 81 PHE A C 1
ATOM 698 O O . PHE A 1 81 ? 21.025 -17.834 8.356 1.00 47.75 81 PHE A O 1
ATOM 705 N N . LEU A 1 82 ? 18.928 -18.513 8.011 1.00 48.88 82 LEU A N 1
ATOM 706 C CA . LEU A 1 82 ? 19.116 -19.858 8.586 1.00 48.88 82 LEU A CA 1
ATOM 707 C C . LEU A 1 82 ? 19.750 -20.888 7.627 1.00 48.88 82 LEU A C 1
ATOM 709 O O . LEU A 1 82 ? 19.943 -22.031 8.023 1.00 48.88 82 LEU A O 1
ATOM 713 N N . TRP A 1 83 ? 20.072 -20.506 6.387 1.00 38.47 83 TRP A N 1
ATOM 714 C CA . TRP A 1 83 ? 20.835 -21.341 5.441 1.00 38.47 83 TRP A CA 1
ATOM 715 C C . TRP A 1 83 ? 22.333 -21.000 5.393 1.00 38.47 83 TRP A C 1
ATOM 717 O O . TRP A 1 83 ? 23.083 -21.698 4.716 1.00 38.47 83 TRP A O 1
ATOM 727 N N . GLU A 1 84 ? 22.774 -19.962 6.113 1.00 45.06 84 GLU A N 1
ATOM 728 C CA . GLU A 1 84 ? 24.189 -19.562 6.205 1.00 45.06 84 GLU A CA 1
ATOM 729 C C . GLU A 1 84 ? 24.776 -19.700 7.627 1.00 45.06 84 GLU A C 1
ATOM 731 O O . GLU A 1 84 ? 25.820 -19.114 7.916 1.00 45.06 84 GLU A O 1
ATOM 736 N N . ALA A 1 85 ? 24.127 -20.464 8.516 1.00 43.50 85 ALA A N 1
ATOM 737 C CA . ALA A 1 85 ? 24.572 -20.698 9.896 1.00 43.50 85 ALA A CA 1
ATOM 738 C C . ALA A 1 85 ? 24.950 -22.162 10.155 1.00 43.50 85 ALA A C 1
ATOM 740 O O . ALA A 1 85 ? 24.227 -23.055 9.658 1.00 43.50 85 ALA A O 1
#

Foldseek 3Di:
DPLDQDCLLVPDFLQRDAPVSQLVVLVPDPPRDPDPVVSLVSLVSRLVSCCVDNDPSNNVSSVVRVVVSVVVVCVVVVVVVVVVD

Organism: Rhizophagus irregularis (strain DAOM 181602 / DAOM 197198 / MUCL 43194) (NCBI:txid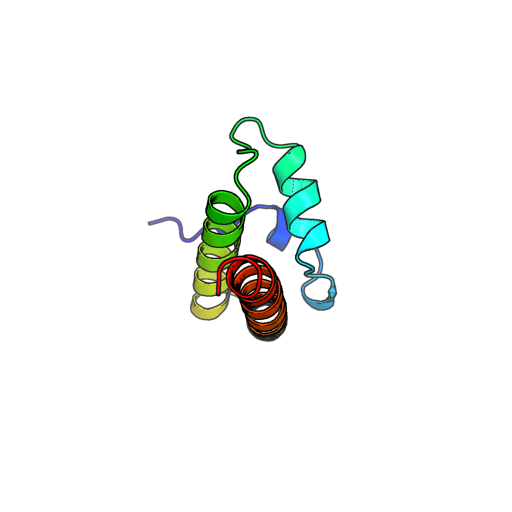747089)

Sequence (85 aa):
MESHWNNYFEETRPGDYRFIGFYHYRLQQDDFTFSFMKESNRLKKNLDNIVKNGSDEMRNSAKQLSNSFKVVFIRVFNNYFLWEA